Protein AF-A0A233RAJ2-F1 (afdb_monomer)

Foldseek 3Di:
DDKAWDDKDWDWDKAADPDWPDDPPDTHGIDIKIWIWIAIPVGDIDIDIGD

Solvent-accessible surface area (backbone atoms only — not comparable to full-atom values): 3203 Å² total; per-residue (Å²): 135,81,84,44,81,71,47,77,46,81,41,82,43,81,44,73,45,97,61,67,45,80,52,101,89,51,68,45,50,58,49,67,32,35,44,34,42,37,32,36,71,83,72,50,78,47,79,48,80,48,117

Secondary structure (DSSP, 8-state):
----EEEEEEEEEEEEEEEEEE-SS-EEEEEEEEEEEEEETTS-EEEEEE-

pLDDT: mean 96.13, std 4.73, range [67.69, 98.44]

Radius of gyration: 16.21 Å; Cα contacts (8 Å, |Δi|>4): 92; chains: 1; bounding box: 40×16×40 Å

InterPro domains:
  IPR013341 Mandelate racemase, N-terminal domain [PF02746] (8-51)
  IPR029017 Enolase-like, N-terminal [G3DSA:3.30.390.10] (3-51)
  IPR029017 Enolase-like, N-terminal [SSF54826] (4-51)

Mean predicted aligned error: 3.34 Å

Structure (mmCIF, N/CA/C/O backbone):
data_AF-A0A233RAJ2-F1
#
_entry.id   AF-A0A233RAJ2-F1
#
loop_
_atom_site.group_PDB
_atom_site.id
_atom_site.type_symbol
_atom_site.label_atom_id
_atom_site.label_alt_id
_atom_site.label_comp_id
_atom_site.label_asym_id
_atom_site.label_entity_id
_atom_site.label_seq_id
_atom_site.pdbx_PDB_ins_code
_atom_site.Cartn_x
_atom_site.Cartn_y
_atom_site.Cartn_z
_atom_site.occupancy
_atom_site.B_iso_or_equiv
_atom_site.auth_seq_id
_atom_site.auth_comp_id
_atom_site.auth_asym_id
_atom_site.auth_atom_id
_atom_site.pdbx_PDB_model_num
ATOM 1 N N . MET A 1 1 ? -16.361 10.839 23.744 1.00 67.69 1 MET A N 1
ATOM 2 C CA . MET A 1 1 ? -16.282 9.475 23.175 1.00 67.69 1 MET A CA 1
ATOM 3 C C . MET A 1 1 ? -14.972 9.401 22.406 1.00 67.69 1 MET A C 1
ATOM 5 O O . MET A 1 1 ? -14.591 10.428 21.862 1.00 67.69 1 MET A O 1
ATOM 9 N N . ALA A 1 2 ? -14.234 8.292 22.458 1.00 83.19 2 ALA A N 1
ATOM 10 C CA . ALA A 1 2 ? -12.993 8.155 21.690 1.00 83.19 2 ALA A CA 1
ATOM 11 C C . ALA A 1 2 ? -13.323 7.597 20.302 1.00 83.19 2 ALA A C 1
ATOM 13 O O . ALA A 1 2 ? -14.107 6.650 20.222 1.00 83.19 2 ALA A O 1
ATOM 14 N N . ALA A 1 3 ? -12.739 8.174 19.251 1.00 90.19 3 ALA A N 1
ATOM 15 C CA . ALA A 1 3 ? -12.886 7.658 17.897 1.00 90.19 3 ALA A CA 1
ATOM 16 C C . ALA A 1 3 ? -12.310 6.235 17.811 1.00 90.19 3 ALA A C 1
ATOM 18 O O . ALA A 1 3 ? -11.228 5.962 18.343 1.00 90.19 3 ALA A O 1
ATOM 19 N N . THR A 1 4 ? -13.034 5.320 17.164 1.00 97.44 4 THR A N 1
ATOM 20 C CA . THR A 1 4 ? -12.574 3.945 16.916 1.00 97.44 4 THR A CA 1
ATOM 21 C C . THR A 1 4 ? -12.340 3.724 15.431 1.00 97.44 4 THR A C 1
ATOM 23 O O . THR A 1 4 ? -13.092 4.212 14.593 1.00 97.44 4 THR A O 1
ATOM 26 N N . ILE A 1 5 ? -11.291 2.978 15.087 1.00 97.56 5 ILE A N 1
ATOM 27 C CA . ILE A 1 5 ? -11.009 2.623 13.694 1.00 97.56 5 ILE A CA 1
ATOM 28 C C . ILE A 1 5 ? -12.033 1.579 13.242 1.00 97.56 5 ILE A C 1
ATOM 30 O O . ILE A 1 5 ? -12.120 0.506 13.838 1.00 97.56 5 ILE A O 1
ATOM 34 N N . GLN A 1 6 ? -12.795 1.885 12.194 1.00 97.94 6 GLN A N 1
ATOM 35 C CA . GLN A 1 6 ? -13.821 0.995 11.647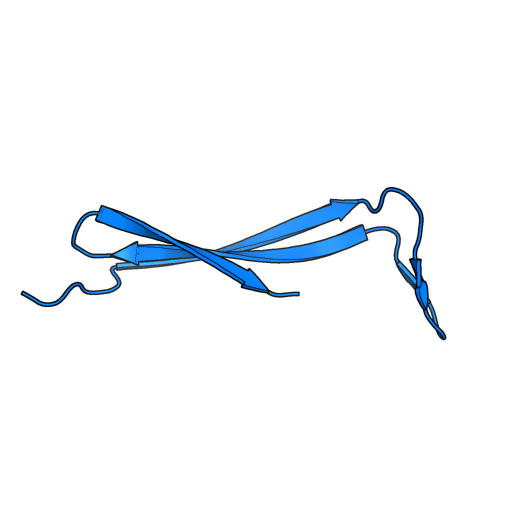 1.00 97.94 6 GLN A CA 1
ATOM 36 C C . GLN A 1 6 ? -13.303 0.134 10.497 1.00 97.94 6 GLN A C 1
ATOM 38 O O . GLN A 1 6 ? -13.698 -1.024 10.369 1.00 97.94 6 GLN A O 1
ATOM 43 N N . SER A 1 7 ? -12.420 0.677 9.658 1.00 97.94 7 SER A N 1
ATOM 44 C CA . SER A 1 7 ? -11.877 -0.049 8.508 1.00 97.94 7 SER A CA 1
ATOM 45 C C . SER A 1 7 ? -10.478 0.416 8.137 1.00 97.94 7 SER A C 1
ATOM 47 O O . SER A 1 7 ? -10.160 1.600 8.263 1.00 97.94 7 SER A O 1
ATOM 49 N N . ILE A 1 8 ? -9.684 -0.517 7.610 1.00 98.12 8 ILE A N 1
ATOM 50 C CA . ILE A 1 8 ? -8.376 -0.268 7.006 1.00 98.12 8 ILE A CA 1
ATOM 51 C C . ILE A 1 8 ? -8.349 -0.976 5.649 1.00 98.12 8 ILE A C 1
ATOM 53 O O . ILE A 1 8 ? -8.592 -2.179 5.574 1.00 98.12 8 ILE A O 1
ATOM 57 N N . GLU A 1 9 ? -8.045 -0.239 4.588 1.00 98.31 9 GLU A N 1
ATOM 58 C CA . GLU A 1 9 ? -7.847 -0.758 3.234 1.00 98.31 9 GLU A CA 1
ATOM 59 C C . GLU A 1 9 ? -6.383 -0.566 2.826 1.00 98.31 9 GLU A C 1
ATOM 61 O O . GLU A 1 9 ? -5.795 0.476 3.112 1.00 98.31 9 GLU A O 1
ATOM 66 N N . ALA A 1 10 ? -5.810 -1.550 2.131 1.00 98.12 10 ALA A N 1
ATOM 67 C CA . ALA A 1 10 ? -4.481 -1.463 1.533 1.00 98.12 10 ALA A CA 1
ATOM 68 C C . ALA A 1 10 ? -4.609 -1.599 0.015 1.00 98.12 10 ALA A C 1
ATOM 70 O O . ALA A 1 10 ? -5.049 -2.632 -0.492 1.00 98.12 10 ALA A O 1
ATOM 71 N N . ILE A 1 11 ? -4.248 -0.542 -0.704 1.00 98.19 11 ILE A N 1
ATOM 72 C CA . ILE A 1 11 ? -4.444 -0.430 -2.148 1.00 98.19 11 ILE A CA 1
ATOM 73 C C . ILE A 1 11 ? -3.069 -0.384 -2.804 1.00 98.19 11 ILE A C 1
ATOM 75 O O . ILE A 1 11 ? -2.307 0.552 -2.571 1.00 98.19 11 ILE A O 1
ATOM 79 N N . LEU A 1 12 ? -2.756 -1.389 -3.622 1.00 98.00 12 LEU A N 1
ATOM 80 C CA . LEU A 1 12 ? -1.545 -1.381 -4.439 1.00 98.00 12 LEU A CA 1
ATOM 81 C C . LEU A 1 12 ? -1.735 -0.443 -5.628 1.00 98.00 12 LEU A C 1
ATOM 83 O O . LEU A 1 12 ? -2.726 -0.540 -6.355 1.00 98.00 12 LEU A O 1
ATOM 87 N N . VAL A 1 13 ? -0.775 0.451 -5.8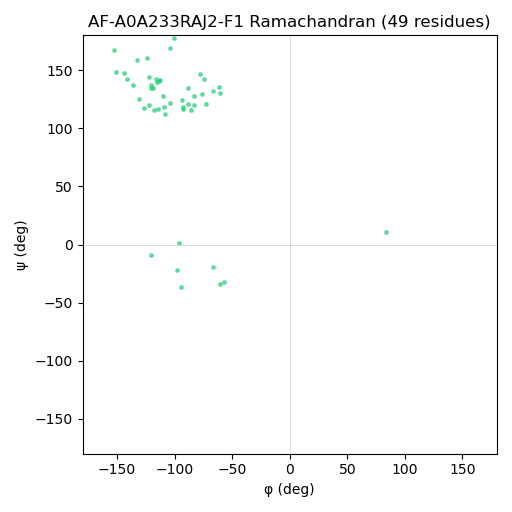22 1.00 97.88 13 VAL A N 1
ATOM 88 C CA . VAL A 1 13 ? -0.758 1.410 -6.922 1.00 97.88 13 VAL A CA 1
ATOM 89 C C . VAL A 1 13 ? 0.570 1.289 -7.647 1.00 97.88 13 VAL A C 1
ATOM 91 O O . VAL A 1 13 ? 1.624 1.570 -7.080 1.00 97.88 13 VAL A O 1
ATOM 94 N N . ASP A 1 14 ? 0.504 0.903 -8.915 1.00 97.69 14 ASP A N 1
ATOM 95 C CA . ASP A 1 14 ? 1.654 0.906 -9.809 1.00 97.69 14 ASP A CA 1
ATOM 96 C C . ASP A 1 14 ? 1.815 2.290 -10.436 1.00 97.69 14 ASP A C 1
ATOM 98 O O . ASP A 1 14 ? 0.964 2.750 -11.201 1.00 97.69 14 ASP A O 1
ATOM 102 N N . ILE A 1 15 ? 2.926 2.956 -10.125 1.00 96.25 15 ILE A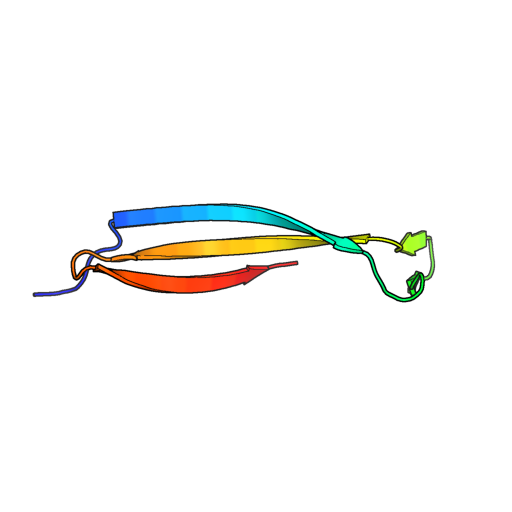 N 1
ATOM 103 C CA . ILE A 1 15 ? 3.253 4.275 -10.663 1.00 96.25 15 ILE A CA 1
ATOM 104 C C . ILE A 1 15 ? 4.402 4.142 -11.666 1.00 96.25 15 ILE A C 1
ATOM 106 O O . ILE A 1 15 ? 5.534 3.834 -11.273 1.00 96.25 15 ILE A O 1
ATOM 110 N N . PRO A 1 16 ? 4.163 4.381 -12.969 1.00 97.06 16 PRO A N 1
ATOM 111 C CA . PRO A 1 16 ? 5.234 4.392 -13.951 1.00 97.06 16 PRO A CA 1
ATOM 112 C C . PRO A 1 16 ? 6.173 5.573 -13.696 1.00 97.06 16 PRO A C 1
ATOM 114 O O . PRO A 1 16 ? 5.752 6.718 -13.530 1.00 97.06 16 PRO A O 1
ATOM 117 N N . THR A 1 17 ? 7.474 5.299 -13.685 1.00 95.88 17 THR A N 1
ATOM 118 C CA . THR A 1 17 ? 8.495 6.342 -13.561 1.00 95.88 17 THR A CA 1
ATOM 119 C C . THR A 1 17 ? 8.624 7.112 -14.878 1.00 95.88 17 THR A C 1
ATOM 121 O O . THR A 1 17 ? 8.580 6.527 -15.957 1.00 95.88 17 THR A O 1
ATOM 124 N N . ILE A 1 18 ? 8.835 8.433 -14.812 1.00 97.19 18 ILE A N 1
ATOM 125 C CA . ILE A 1 18 ? 9.032 9.273 -16.014 1.00 97.19 18 ILE A CA 1
ATOM 126 C C . ILE A 1 18 ? 10.270 8.822 -16.807 1.00 97.19 18 ILE A C 1
ATOM 128 O O . ILE A 1 18 ? 10.309 8.911 -18.034 1.00 97.19 18 ILE A O 1
ATOM 132 N N . ARG A 1 19 ? 11.302 8.348 -16.099 1.00 97.19 19 ARG A N 1
ATOM 133 C CA . ARG A 1 19 ? 12.507 7.734 -16.660 1.00 97.19 19 ARG A CA 1
ATOM 134 C C . ARG A 1 19 ? 12.937 6.561 -15.773 1.00 97.19 19 ARG A C 1
ATOM 136 O O . ARG A 1 19 ? 12.868 6.709 -14.550 1.00 97.19 19 ARG A O 1
ATOM 143 N N . PRO A 1 20 ? 13.442 5.454 -16.350 1.00 96.25 20 PRO A N 1
ATOM 144 C CA . PRO A 1 20 ? 13.877 4.309 -15.560 1.00 96.25 20 PRO A CA 1
ATOM 145 C C . PRO A 1 20 ? 15.014 4.668 -14.593 1.00 96.25 20 PRO A C 1
ATOM 147 O O . PRO A 1 20 ? 16.020 5.258 -14.994 1.00 96.25 20 PRO A O 1
ATOM 150 N N . HIS A 1 21 ? 14.865 4.292 -13.324 1.00 96.31 21 HIS A N 1
ATOM 151 C CA . HIS A 1 21 ? 15.864 4.529 -12.281 1.00 96.31 21 HIS A CA 1
ATOM 152 C C . HIS A 1 21 ? 16.856 3.367 -12.227 1.00 96.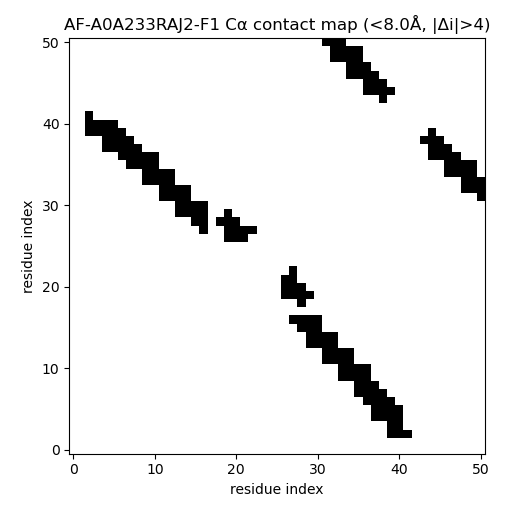31 21 HIS A C 1
ATOM 154 O O . HIS A 1 21 ? 16.465 2.223 -11.994 1.00 96.31 21 HIS A O 1
ATOM 160 N N . LYS A 1 22 ? 18.148 3.648 -12.434 1.00 96.88 22 LYS A N 1
ATOM 161 C CA . LYS A 1 22 ? 19.213 2.641 -12.328 1.00 96.88 22 LYS A CA 1
ATOM 162 C C . LYS A 1 22 ? 19.636 2.452 -10.876 1.00 96.88 22 LYS A C 1
ATOM 164 O O . LYS A 1 22 ? 20.141 3.377 -10.248 1.00 96.88 22 LYS A O 1
ATOM 169 N N . LEU A 1 23 ? 19.478 1.231 -10.388 1.00 96.25 23 LEU A N 1
ATOM 170 C CA . LEU A 1 23 ? 20.027 0.739 -9.131 1.00 96.25 23 LEU A CA 1
ATOM 171 C C . LEU A 1 23 ? 21.232 -0.162 -9.441 1.00 96.25 23 LEU A C 1
ATOM 173 O O . LEU A 1 23 ? 21.448 -0.543 -10.591 1.00 96.25 23 LEU A O 1
ATOM 177 N N . SER A 1 24 ? 22.015 -0.538 -8.429 1.00 96.81 24 SER A N 1
ATOM 178 C CA . SER A 1 24 ? 23.243 -1.323 -8.639 1.00 96.81 24 SER A CA 1
ATOM 179 C C . SER A 1 24 ? 23.017 -2.656 -9.361 1.00 96.81 24 SER A C 1
ATOM 181 O O . SER A 1 24 ? 23.893 -3.092 -10.098 1.00 96.81 24 SER A O 1
ATOM 183 N N . MET A 1 25 ? 21.855 -3.288 -9.162 1.00 96.75 25 MET A N 1
ATOM 184 C CA . MET A 1 25 ? 21.555 -4.626 -9.693 1.00 96.75 25 MET A CA 1
ATOM 185 C C . MET A 1 25 ? 20.342 -4.675 -10.627 1.00 96.75 25 MET A C 1
ATOM 187 O O . MET A 1 25 ? 20.079 -5.706 -11.236 1.00 96.75 25 MET A O 1
ATOM 191 N N . THR A 1 26 ? 19.572 -3.590 -10.735 1.00 96.56 26 THR A N 1
ATOM 192 C CA . THR A 1 26 ? 18.330 -3.569 -11.519 1.00 96.56 26 THR A CA 1
ATOM 193 C C . THR A 1 26 ? 18.026 -2.167 -12.035 1.00 96.56 26 THR A C 1
ATOM 195 O O . THR A 1 26 ? 18.640 -1.185 -11.624 1.00 96.56 26 THR A O 1
ATOM 198 N N . THR A 1 27 ? 17.078 -2.060 -12.957 1.00 96.81 27 THR A N 1
ATOM 199 C CA . THR A 1 27 ? 16.535 -0.782 -13.418 1.00 96.81 27 THR A CA 1
ATOM 200 C C . THR A 1 27 ? 15.031 -0.783 -13.178 1.00 96.81 27 THR A C 1
ATOM 202 O O . THR A 1 27 ? 14.323 -1.635 -13.707 1.00 96.81 27 THR A O 1
ATOM 205 N N . MET A 1 28 ? 14.541 0.161 -12.378 1.00 96.94 28 MET A N 1
ATOM 206 C CA . MET A 1 28 ? 13.130 0.271 -12.012 1.00 96.94 28 MET A C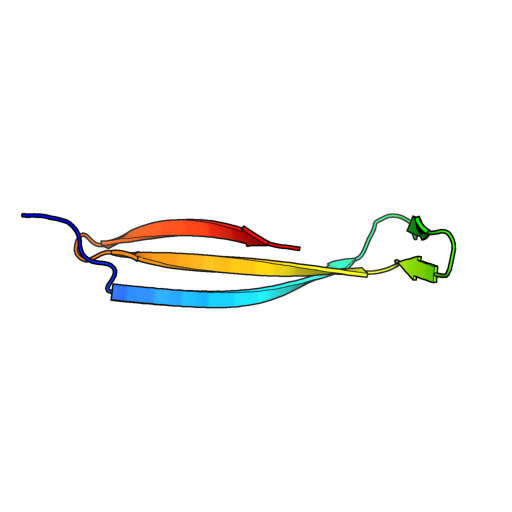A 1
ATOM 207 C C . MET A 1 28 ? 12.400 1.203 -12.981 1.00 96.94 28 MET A C 1
ATOM 209 O O . MET A 1 28 ? 12.728 2.386 -13.070 1.00 96.94 28 MET A O 1
ATOM 213 N N . GLY A 1 29 ? 11.426 0.665 -13.718 1.00 97.19 29 GLY A N 1
ATOM 214 C CA . GLY A 1 29 ? 10.548 1.431 -14.613 1.00 97.19 29 GLY A CA 1
ATOM 215 C C . GLY A 1 29 ? 9.188 1.781 -14.001 1.00 97.19 29 GLY A C 1
ATOM 216 O O . GLY A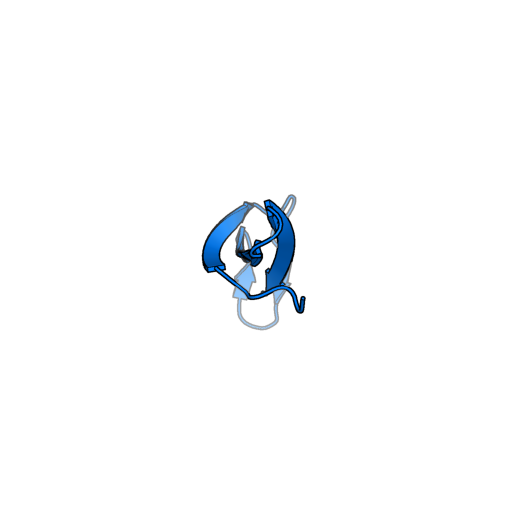 1 29 ? 8.562 2.751 -14.422 1.00 97.19 29 GLY A O 1
ATOM 217 N N . VAL A 1 30 ? 8.757 1.027 -12.991 1.00 97.25 30 VAL A N 1
ATOM 218 C CA . VAL A 1 30 ? 7.496 1.193 -12.260 1.00 97.25 30 VAL A CA 1
ATOM 219 C C . VAL A 1 30 ? 7.799 1.027 -10.778 1.00 97.25 30 VAL A C 1
ATOM 221 O O . VAL A 1 30 ? 8.563 0.135 -10.413 1.00 97.25 30 VAL A O 1
ATOM 224 N N . GLN A 1 31 ? 7.213 1.882 -9.950 1.00 96.38 31 GLN A N 1
ATOM 225 C CA . GLN A 1 31 ? 7.232 1.747 -8.503 1.00 96.38 31 GLN A CA 1
ATOM 226 C C . GLN A 1 31 ? 5.833 1.360 -8.035 1.00 96.38 31 GLN A C 1
ATOM 228 O O . GLN A 1 31 ? 4.884 2.118 -8.231 1.00 96.38 31 GLN A O 1
ATOM 233 N N . THR A 1 32 ? 5.712 0.192 -7.416 1.00 96.44 32 THR A N 1
ATOM 234 C CA . THR A 1 32 ? 4.494 -0.196 -6.704 1.00 96.44 32 THR A CA 1
ATOM 235 C C . THR A 1 32 ? 4.543 0.418 -5.309 1.00 96.44 32 THR A C 1
ATOM 237 O O . THR A 1 32 ? 5.529 0.246 -4.596 1.00 96.44 32 THR A O 1
ATOM 240 N N . MET A 1 33 ? 3.495 1.134 -4.916 1.00 97.38 33 MET A N 1
ATOM 241 C CA . MET A 1 33 ? 3.315 1.646 -3.556 1.00 97.38 33 MET A CA 1
ATOM 242 C C . MET A 1 33 ? 1.991 1.173 -2.973 1.00 97.38 33 MET A C 1
ATOM 244 O O . MET A 1 33 ? 1.074 0.795 -3.704 1.00 97.38 33 MET A O 1
ATOM 248 N N . VAL A 1 34 ? 1.881 1.217 -1.653 1.00 98.38 34 VAL A N 1
ATOM 249 C CA . VAL A 1 34 ? 0.641 0.943 -0.933 1.00 98.38 34 VAL A CA 1
ATOM 250 C C . VAL A 1 34 ? 0.052 2.258 -0.453 1.00 98.38 34 VAL A C 1
ATOM 252 O O . VAL A 1 34 ? 0.683 2.974 0.323 1.00 98.38 34 VAL A O 1
ATOM 255 N N . ILE A 1 35 ? -1.178 2.547 -0.867 1.00 98.25 35 ILE A N 1
ATOM 256 C CA . ILE A 1 35 ? -2.008 3.568 -0.232 1.00 98.25 35 ILE A CA 1
ATOM 257 C C . ILE A 1 35 ? -2.861 2.881 0.827 1.00 98.25 35 ILE A C 1
ATOM 259 O O . ILE A 1 35 ? -3.674 2.007 0.517 1.00 98.25 35 ILE A O 1
ATOM 263 N N . VAL A 1 36 ? -2.671 3.273 2.082 1.00 98.44 36 VAL A N 1
ATOM 264 C CA . VAL A 1 36 ? -3.485 2.813 3.205 1.00 98.44 36 VAL A CA 1
ATOM 265 C C . VAL A 1 36 ? -4.603 3.819 3.428 1.00 98.44 36 VAL A C 1
ATOM 267 O O . VAL A 1 36 ? -4.329 4.998 3.641 1.00 98.44 36 VAL A O 1
ATOM 270 N N . ARG A 1 37 ? -5.857 3.368 3.406 1.00 98.25 37 ARG A N 1
ATOM 271 C CA . ARG A 1 37 ? -7.019 4.188 3.774 1.00 98.25 37 ARG A CA 1
ATOM 272 C C . ARG A 1 37 ? -7.598 3.692 5.085 1.00 98.25 37 ARG A C 1
ATOM 274 O O . ARG A 1 37 ? -7.906 2.513 5.216 1.00 98.25 37 ARG A O 1
ATOM 281 N N . ILE A 1 38 ? -7.782 4.599 6.033 1.00 98.19 38 ILE A N 1
ATOM 282 C CA . ILE A 1 38 ? -8.344 4.317 7.352 1.00 98.19 38 ILE A CA 1
ATOM 283 C C . ILE A 1 38 ? -9.608 5.153 7.528 1.00 98.19 38 ILE A C 1
ATOM 285 O O . ILE A 1 38 ? -9.581 6.343 7.225 1.00 98.19 38 ILE A O 1
ATOM 289 N N . LYS A 1 39 ? -10.692 4.549 8.026 1.00 98.00 39 LYS A N 1
ATOM 290 C CA . LYS A 1 39 ? -11.923 5.268 8.394 1.00 98.00 39 LYS A CA 1
ATOM 291 C C . LYS A 1 39 ? -12.241 5.070 9.866 1.00 98.00 39 LYS A C 1
ATOM 293 O O . LYS A 1 39 ? -12.123 3.944 10.363 1.00 98.00 39 LYS A O 1
ATOM 298 N N . ASP A 1 40 ? -12.634 6.136 10.551 1.00 97.56 40 ASP A N 1
ATOM 299 C CA . ASP A 1 40 ? -13.032 6.085 11.958 1.00 97.56 40 ASP A CA 1
ATOM 300 C C . ASP A 1 40 ? -14.557 6.087 12.159 1.00 97.56 40 ASP A C 1
ATOM 302 O O . ASP A 1 40 ? -15.344 6.127 11.212 1.00 97.56 40 ASP A O 1
ATOM 306 N N . SER A 1 41 ? -14.974 6.002 13.421 1.00 97.25 41 SER A N 1
ATOM 307 C CA . SER A 1 41 ? -16.377 6.000 13.830 1.00 97.25 41 SER A CA 1
ATOM 308 C C . SER A 1 41 ? -17.124 7.299 13.592 1.00 97.25 41 SER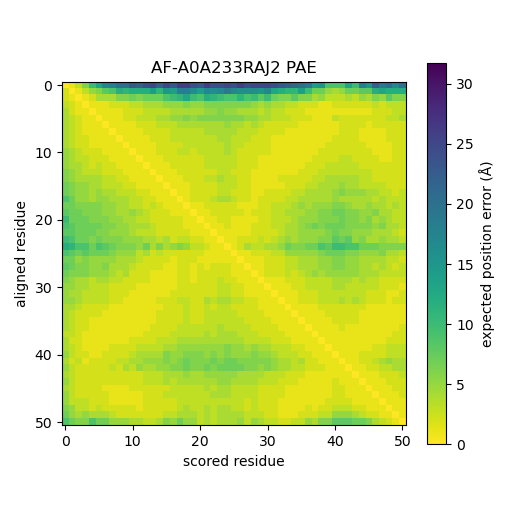 A C 1
ATOM 310 O O . SER A 1 41 ? -18.354 7.288 13.558 1.00 97.25 41 SER A O 1
ATOM 312 N N . ASP A 1 42 ? -16.390 8.393 13.434 1.00 95.75 42 ASP A N 1
ATOM 313 C CA . ASP A 1 42 ? -16.932 9.735 13.276 1.00 95.75 42 ASP A CA 1
ATOM 314 C C . ASP A 1 42 ? -17.030 10.104 11.781 1.00 95.75 42 ASP A C 1
ATOM 316 O O . ASP A 1 42 ? -17.489 11.190 11.426 1.00 95.75 42 ASP A O 1
ATOM 320 N N . GLY A 1 43 ? -16.656 9.170 10.895 1.00 94.25 43 GLY A N 1
ATOM 321 C CA . GLY A 1 43 ? -16.699 9.311 9.443 1.00 94.25 43 GLY A CA 1
ATOM 322 C C . GLY A 1 43 ? -15.482 10.025 8.857 1.00 94.25 43 GLY A C 1
ATOM 323 O O . GLY A 1 43 ? -15.506 10.379 7.677 1.00 94.25 43 GLY A O 1
ATOM 324 N N . LEU A 1 44 ? -14.430 10.250 9.648 1.00 96.69 44 LEU A N 1
ATOM 325 C CA . LEU A 1 44 ? -13.182 10.834 9.169 1.00 96.69 44 LEU A CA 1
ATOM 326 C C . LEU A 1 44 ? -12.351 9.782 8.436 1.00 96.69 44 LEU A C 1
ATOM 328 O O . LEU A 1 44 ? -12.344 8.598 8.784 1.00 96.69 44 LEU A O 1
ATOM 332 N N . GLU A 1 45 ? -11.616 10.239 7.423 1.00 97.56 45 GLU A N 1
ATOM 333 C CA . GLU A 1 45 ? -10.720 9.398 6.636 1.00 97.56 45 GLU A CA 1
ATOM 334 C C . GLU A 1 45 ? -9.270 9.874 6.755 1.00 97.56 45 GLU A C 1
ATOM 336 O O . GLU A 1 45 ? -8.975 11.065 6.641 1.00 97.56 45 GLU A O 1
ATOM 341 N N . GLY A 1 46 ? -8.360 8.923 6.952 1.00 97.69 46 GLY A N 1
ATOM 342 C CA . GLY A 1 46 ? -6.915 9.126 6.924 1.00 97.69 46 GLY A CA 1
ATOM 343 C C . GLY A 1 46 ? -6.274 8.335 5.790 1.00 97.69 46 GLY A C 1
ATOM 344 O O . GLY A 1 46 ? -6.671 7.200 5.514 1.00 97.69 46 GLY A O 1
ATOM 345 N N . LEU A 1 47 ? -5.266 8.929 5.150 1.00 98.38 47 LEU A N 1
ATOM 346 C CA . LEU A 1 47 ? -4.447 8.272 4.134 1.00 98.38 47 LEU A CA 1
ATOM 347 C C . LEU A 1 47 ? -3.004 8.140 4.625 1.00 98.38 47 LEU A C 1
ATOM 349 O O . LEU A 1 47 ? -2.467 9.061 5.238 1.00 98.38 47 LEU A O 1
ATOM 353 N N . GLY A 1 48 ? -2.387 7.000 4.334 1.00 98.06 48 GLY A N 1
ATOM 354 C CA . GLY A 1 48 ? -0.967 6.742 4.549 1.00 98.06 48 GLY A CA 1
ATOM 355 C C . GLY A 1 48 ? -0.330 6.121 3.311 1.00 98.06 48 GLY A C 1
ATOM 356 O O . GLY A 1 48 ? -1.022 5.532 2.481 1.00 98.06 48 GLY A O 1
ATOM 357 N N . GLU A 1 49 ? 0.987 6.241 3.200 1.00 98.06 49 GLU A N 1
ATOM 358 C CA . GLU A 1 49 ? 1.775 5.688 2.098 1.00 98.06 49 GLU A CA 1
ATOM 359 C C . GLU A 1 49 ? 2.860 4.739 2.618 1.00 98.06 49 GLU A C 1
ATOM 361 O O . GLU A 1 49 ? 3.428 4.950 3.692 1.00 98.06 49 GLU A O 1
ATOM 366 N N . ALA A 1 50 ? 3.133 3.679 1.859 1.00 95.19 50 ALA A N 1
ATOM 367 C CA . ALA A 1 50 ? 4.244 2.763 2.092 1.00 95.19 50 ALA A CA 1
ATOM 368 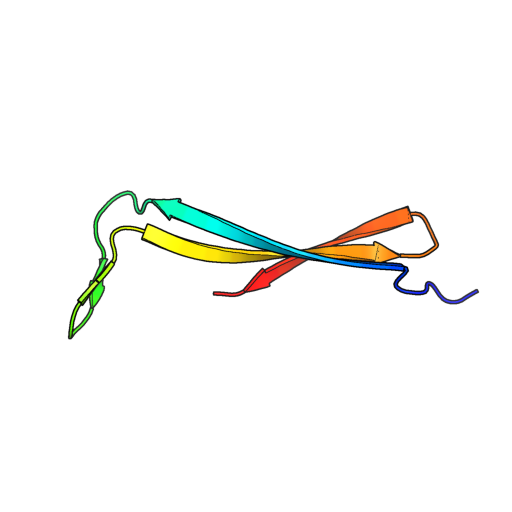C C . ALA A 1 50 ? 4.835 2.287 0.758 1.00 95.19 50 ALA A C 1
ATOM 370 O O . ALA A 1 50 ? 4.118 2.150 -0.236 1.00 95.19 50 ALA A O 1
ATOM 371 N N . THR A 1 51 ? 6.140 2.030 0.742 1.00 90.56 51 THR A N 1
ATOM 372 C CA . THR A 1 51 ? 6.928 1.642 -0.442 1.00 90.56 51 THR A CA 1
ATOM 373 C C . THR A 1 51 ? 7.972 0.615 -0.073 1.00 90.56 51 THR A C 1
ATOM 375 O O . THR A 1 51 ? 8.592 0.809 0.997 1.00 90.56 51 THR A O 1
#

Sequence (51 aa):
MAATIQSIEAILVDIPTIRPHKLSMTTMGVQTMVIVRIKDSDGLEGLGEAT

Nearest PDB structures (foldseek):
  3r0u-assembly1_A  TM=9.417E-01  e=1.316E-02  Francisella philomiragia subsp. philomiragia ATCC 25017
  2qdd-assembly1_A  TM=8.739E-01  e=1.316E-02  Roseovarius nubinhibens ISM
  3ugv-assembly1_H  TM=8.860E-01  e=3.416E-02  alpha proteobacterium BAL199
  4hnc-assembly1_A  TM=8.459E-01  e=3.416E-02  Pseudomonas putida
  2ola-assembly1_A  TM=9.336E-01  e=6.333E-02  Staphylococcus aureus subsp. aureus COL

Org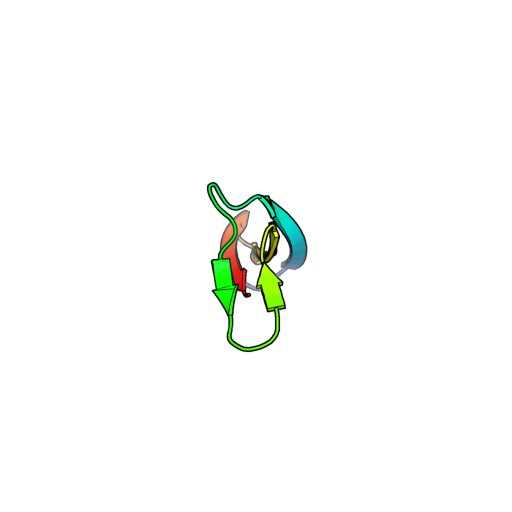anism: NCBI:txid84158